Protein AF-A0A9D4XE65-F1 (afdb_monomer_lite)

Organism: Pisum sativum (NCBI:txid3888)

Foldseek 3Di:
DDDDDPDPPPPPQDPVPNPPPPDPPDVPVPPDPPVVVVVVVVVPDDDDDDADDWDWDFPDDPVDTDIDTDDDGDDPVPD

Radius of gyration: 33.59 Å; chains: 1; bounding box: 69×44×85 Å

pLDDT: mean 75.91, std 16.49, range [38.12, 96.75]

Structure (mmCIF, N/CA/C/O backbone):
data_AF-A0A9D4XE65-F1
#
_entry.id   AF-A0A9D4XE65-F1
#
loop_
_atom_site.group_PDB
_atom_site.id
_atom_site.type_symbol
_atom_site.label_atom_id
_atom_site.label_alt_id
_atom_site.label_comp_id
_atom_site.label_asym_id
_atom_site.label_entity_id
_atom_site.label_seq_id
_atom_site.pdbx_PDB_ins_code
_atom_site.Cartn_x
_atom_site.Cartn_y
_atom_site.Cartn_z
_atom_site.occupancy
_atom_site.B_iso_or_equiv
_atom_site.auth_seq_id
_atom_site.auth_comp_id
_atom_site.auth_asym_id
_atom_site.auth_atom_id
_atom_site.pdbx_PDB_model_num
ATOM 1 N N . MET A 1 1 ? 47.767 29.934 -35.934 1.00 47.84 1 MET A N 1
ATOM 2 C CA . MET A 1 1 ? 46.519 30.640 -35.584 1.00 47.84 1 MET A CA 1
ATOM 3 C C . MET A 1 1 ? 46.106 31.469 -36.789 1.00 47.84 1 MET A C 1
ATOM 5 O O . MET A 1 1 ? 46.781 32.441 -37.087 1.00 47.84 1 MET A O 1
ATOM 9 N N . ALA A 1 2 ? 45.101 31.015 -37.536 1.00 38.12 2 ALA A N 1
ATOM 10 C CA . ALA A 1 2 ? 44.374 31.774 -38.556 1.00 38.12 2 ALA A CA 1
ATOM 11 C C . ALA A 1 2 ? 43.107 30.974 -38.901 1.00 38.12 2 ALA A C 1
ATOM 13 O O . ALA A 1 2 ? 43.130 29.747 -38.882 1.00 38.12 2 ALA A O 1
ATOM 14 N N . PHE A 1 3 ? 42.011 31.694 -39.092 1.00 49.66 3 PHE A N 1
ATOM 15 C CA . PHE A 1 3 ? 40.628 31.271 -38.903 1.00 49.66 3 PHE A CA 1
ATOM 16 C C . PHE A 1 3 ? 40.115 30.345 -40.013 1.00 49.66 3 PHE A C 1
ATOM 18 O O . PHE A 1 3 ? 40.121 30.730 -41.180 1.00 49.66 3 PHE A O 1
ATOM 25 N N . THR A 1 4 ? 39.584 29.177 -39.645 1.00 48.62 4 THR A N 1
ATOM 26 C CA . THR A 1 4 ? 38.703 28.410 -40.536 1.00 48.62 4 THR A CA 1
ATOM 27 C C . THR A 1 4 ? 37.275 28.885 -40.299 1.00 48.62 4 THR A C 1
ATOM 29 O O . THR A 1 4 ? 36.779 28.862 -39.175 1.00 48.62 4 THR A O 1
ATOM 32 N N . MET A 1 5 ? 36.651 29.394 -41.358 1.00 48.53 5 MET A N 1
ATOM 33 C CA . MET A 1 5 ? 35.299 29.935 -41.346 1.00 48.53 5 MET A CA 1
ATOM 34 C C . MET A 1 5 ? 34.286 28.845 -40.978 1.00 48.53 5 MET A C 1
ATOM 36 O O . MET A 1 5 ? 34.110 27.891 -41.731 1.00 48.53 5 MET A O 1
ATOM 40 N N . ASN A 1 6 ? 33.581 29.015 -39.858 1.00 55.25 6 ASN A N 1
ATOM 41 C CA . ASN A 1 6 ? 32.308 28.337 -39.631 1.00 55.25 6 ASN A CA 1
ATOM 42 C C . ASN A 1 6 ? 31.299 28.916 -40.628 1.00 55.25 6 ASN A C 1
ATOM 44 O O . ASN A 1 6 ? 30.683 29.949 -40.367 1.00 55.25 6 ASN A O 1
ATOM 48 N N . SER A 1 7 ? 31.173 28.291 -41.797 1.00 58.09 7 SER A N 1
ATOM 49 C CA . SER A 1 7 ? 30.021 28.541 -42.661 1.00 58.09 7 SER A CA 1
ATOM 50 C C . SER A 1 7 ? 28.802 27.927 -41.975 1.00 58.09 7 SER A C 1
ATOM 52 O O . SER A 1 7 ? 28.874 26.753 -41.606 1.00 58.09 7 SER A O 1
ATOM 54 N N . PRO A 1 8 ? 27.695 28.663 -41.777 1.00 49.97 8 PRO A N 1
ATOM 55 C CA . PRO A 1 8 ? 26.458 28.018 -41.381 1.00 49.97 8 PRO A CA 1
ATOM 56 C C . PRO A 1 8 ? 26.089 27.078 -42.528 1.00 49.97 8 PRO A C 1
ATOM 58 O O . PRO A 1 8 ? 25.857 27.531 -43.650 1.00 49.97 8 PRO A O 1
ATOM 61 N N . VAL A 1 9 ? 26.094 25.769 -42.273 1.00 54.03 9 VAL A N 1
ATOM 62 C CA . VAL A 1 9 ? 25.392 24.821 -43.137 1.00 54.03 9 VAL A CA 1
ATOM 63 C C . VAL A 1 9 ? 23.945 25.294 -43.123 1.00 54.03 9 VAL A C 1
ATOM 65 O O . VAL A 1 9 ? 23.229 25.102 -42.144 1.00 54.03 9 VAL A O 1
ATOM 68 N N . MET A 1 10 ? 23.541 26.037 -44.153 1.00 52.91 10 MET A N 1
ATOM 69 C CA . MET A 1 10 ? 22.139 26.365 -44.340 1.00 52.91 10 MET A CA 1
ATOM 70 C C . MET A 1 10 ? 21.472 25.042 -44.671 1.00 52.91 10 MET A C 1
ATOM 72 O O . MET A 1 10 ? 21.684 24.511 -45.761 1.00 52.91 10 MET A O 1
ATOM 76 N N . ALA A 1 11 ? 20.732 24.483 -43.716 1.00 59.31 11 ALA A N 1
ATOM 77 C CA . ALA A 1 11 ? 19.861 23.357 -43.995 1.00 59.31 11 ALA A CA 1
ATOM 78 C C . ALA A 1 11 ? 18.973 23.769 -45.178 1.00 59.31 11 ALA A C 1
ATOM 80 O O . ALA A 1 11 ? 18.237 24.755 -45.095 1.00 59.31 11 ALA A O 1
ATOM 81 N N . GLN A 1 12 ? 19.119 23.096 -46.322 1.00 62.03 12 GLN A N 1
ATOM 82 C CA . GLN A 1 12 ? 18.214 23.312 -47.442 1.00 62.03 12 GLN A CA 1
ATOM 83 C C . GLN A 1 12 ? 16.858 22.766 -47.010 1.00 62.03 12 GLN A C 1
ATOM 85 O O . GLN A 1 12 ? 16.679 21.559 -46.868 1.00 62.03 12 GLN A O 1
ATOM 90 N N . TYR A 1 13 ? 15.935 23.675 -46.715 1.00 63.09 13 TYR A N 1
ATOM 91 C CA . TYR A 1 13 ? 14.589 23.331 -46.294 1.00 63.09 13 TYR A CA 1
ATOM 92 C C . TYR A 1 13 ? 13.741 23.043 -47.532 1.00 63.09 13 TYR A C 1
ATOM 94 O O . TYR A 1 13 ? 13.584 23.916 -48.389 1.00 63.09 13 TYR A O 1
ATOM 102 N N . ASP A 1 14 ? 13.234 21.818 -47.643 1.00 66.50 14 ASP A N 1
ATOM 103 C CA . ASP A 1 14 ? 12.259 21.461 -48.669 1.00 66.50 14 ASP A CA 1
ATOM 104 C C . ASP A 1 14 ? 10.870 21.912 -48.198 1.00 66.50 14 ASP A C 1
ATOM 106 O O . ASP A 1 14 ? 10.266 21.313 -47.308 1.00 66.50 14 ASP A O 1
ATOM 110 N N . PHE A 1 15 ? 10.383 23.017 -48.763 1.00 66.75 15 PHE A N 1
ATOM 111 C CA . PHE A 1 15 ? 9.086 23.593 -48.401 1.00 66.75 15 PHE A CA 1
ATOM 112 C C . PHE A 1 15 ? 7.898 22.750 -48.880 1.00 66.75 15 PHE A C 1
ATOM 114 O O . PHE A 1 15 ? 6.794 22.942 -48.369 1.00 66.75 15 PHE A O 1
ATOM 121 N N . ASP A 1 16 ? 8.116 21.822 -49.816 1.00 71.75 16 ASP A N 1
ATOM 122 C CA . ASP A 1 16 ? 7.081 20.909 -50.302 1.00 71.75 16 ASP A CA 1
ATOM 123 C C . ASP A 1 16 ? 6.958 19.657 -49.415 1.00 71.75 16 ASP A C 1
ATOM 125 O O . ASP A 1 16 ? 5.947 18.954 -49.473 1.00 71.75 16 ASP A O 1
ATOM 129 N N . ASN A 1 17 ? 7.938 19.408 -48.537 1.00 60.31 17 ASN A N 1
ATOM 130 C CA . ASN A 1 17 ? 7.918 18.313 -47.572 1.00 60.31 17 ASN A CA 1
ATOM 131 C C . ASN A 1 17 ? 8.490 18.755 -46.202 1.00 60.31 17 ASN A C 1
ATOM 133 O O . ASN A 1 17 ? 9.610 18.394 -45.841 1.00 60.31 17 ASN A O 1
ATOM 137 N N . PRO A 1 18 ? 7.723 19.533 -45.405 1.00 61.81 18 PRO A N 1
ATOM 138 C CA . PRO A 1 18 ? 8.200 20.177 -44.170 1.00 61.81 18 PRO A CA 1
ATOM 139 C C . PRO A 1 18 ? 8.428 19.215 -42.990 1.00 61.81 18 PRO A C 1
ATOM 141 O O . PRO A 1 18 ? 8.855 19.630 -41.910 1.00 61.81 18 PRO A O 1
ATOM 144 N N . ILE A 1 19 ? 8.104 17.940 -43.180 1.00 62.00 19 ILE A N 1
ATOM 145 C CA . ILE A 1 19 ? 8.183 16.854 -42.208 1.00 62.00 19 ILE A CA 1
ATOM 146 C C . ILE A 1 19 ? 9.293 15.935 -42.735 1.00 62.00 19 ILE A C 1
ATOM 148 O O . ILE A 1 19 ? 9.276 15.636 -43.920 1.00 62.00 19 ILE A O 1
ATOM 152 N N . TYR A 1 20 ? 10.226 15.474 -41.901 1.00 59.38 20 TYR A N 1
ATOM 153 C CA . TYR A 1 20 ? 11.381 14.613 -42.254 1.00 59.38 20 TYR A CA 1
ATOM 154 C C . TYR A 1 20 ? 12.702 15.316 -42.614 1.00 59.38 20 TYR A C 1
ATOM 156 O O . TYR A 1 20 ? 13.377 14.962 -43.575 1.00 59.38 20 TYR A O 1
ATOM 164 N N . GLN A 1 21 ? 13.126 16.260 -41.766 1.00 59.81 21 GLN A N 1
ATOM 165 C CA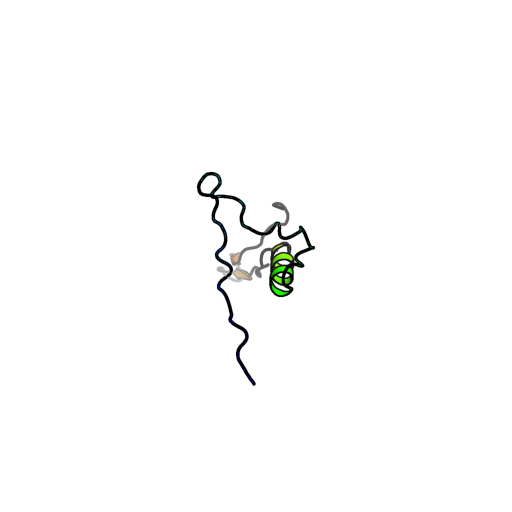 . GLN A 1 21 ? 14.556 16.575 -41.573 1.00 59.81 21 GLN A CA 1
ATOM 166 C C . GLN A 1 21 ? 15.053 16.212 -40.166 1.00 59.81 21 GLN A C 1
ATOM 168 O O . GLN A 1 21 ? 16.101 16.686 -39.738 1.00 59.81 21 GLN A O 1
ATOM 173 N N . ALA A 1 22 ? 14.296 15.404 -39.421 1.00 62.78 22 ALA A N 1
ATOM 174 C CA . ALA A 1 22 ? 14.903 14.686 -38.314 1.00 62.78 22 ALA A CA 1
ATOM 175 C C . ALA A 1 22 ? 15.785 13.618 -38.959 1.00 62.78 22 ALA A C 1
ATOM 177 O O . ALA A 1 22 ? 15.299 12.862 -39.803 1.00 62.78 22 ALA A O 1
ATOM 178 N N . GLU A 1 23 ? 17.074 13.617 -38.625 1.00 59.53 23 GLU A N 1
ATOM 179 C CA . GLU A 1 23 ? 17.926 12.457 -38.859 1.00 59.53 23 GLU A CA 1
ATOM 180 C C . GLU A 1 23 ? 17.126 11.242 -38.372 1.00 59.53 23 GLU A C 1
ATOM 182 O O . GLU A 1 23 ? 16.503 11.313 -37.309 1.00 59.53 23 GLU A O 1
ATOM 187 N N . GLU A 1 24 ? 17.026 10.197 -39.196 1.00 60.34 24 GLU A N 1
ATOM 188 C CA . GLU A 1 24 ? 16.554 8.894 -38.738 1.00 60.34 24 GLU A CA 1
ATOM 189 C C . GLU A 1 24 ? 17.567 8.477 -37.676 1.00 60.34 24 GLU A C 1
ATOM 191 O O . GLU A 1 24 ? 18.601 7.891 -37.985 1.00 60.34 24 GLU A O 1
ATOM 196 N N . GLU A 1 25 ? 17.330 8.938 -36.445 1.00 59.88 25 GLU A N 1
ATOM 197 C CA . GLU A 1 25 ? 17.960 8.434 -35.247 1.00 59.88 25 GLU A CA 1
ATOM 198 C C . GLU A 1 25 ? 17.603 6.964 -35.337 1.00 59.88 25 GLU A C 1
ATOM 200 O O . GLU A 1 25 ? 16.433 6.579 -35.237 1.00 59.88 25 GLU A O 1
ATOM 205 N N . SER A 1 26 ? 18.598 6.179 -35.748 1.00 59.88 26 SER A N 1
ATOM 206 C CA . SER A 1 26 ? 18.543 4.736 -35.735 1.00 59.88 26 SER A CA 1
ATOM 207 C C . SER A 1 26 ? 17.816 4.357 -34.455 1.00 59.88 26 SER A C 1
ATOM 209 O O . SER A 1 26 ? 17.999 4.990 -33.411 1.00 59.88 26 SER A O 1
ATOM 211 N N . GLU A 1 27 ? 17.018 3.300 -34.499 1.00 60.09 27 GLU A N 1
ATOM 212 C CA . GLU A 1 27 ? 16.588 2.612 -33.283 1.00 60.09 27 GLU A CA 1
ATOM 213 C C . GLU A 1 27 ? 17.816 1.990 -32.566 1.00 60.09 27 GLU A C 1
ATOM 215 O O . GLU A 1 27 ? 17.796 0.838 -32.153 1.00 60.09 27 GLU A O 1
ATOM 220 N N . GLU A 1 28 ? 18.943 2.711 -32.492 1.00 58.72 28 GLU A N 1
ATOM 221 C CA . GLU A 1 28 ? 20.004 2.537 -31.530 1.00 58.72 28 GLU A CA 1
ATOM 222 C C . GLU A 1 28 ? 19.327 2.555 -30.178 1.00 58.72 28 GLU A C 1
ATOM 224 O O . GLU A 1 28 ? 18.904 3.609 -29.710 1.00 58.72 28 GLU A O 1
ATOM 229 N N . ASP A 1 29 ? 19.176 1.344 -29.637 1.00 63.31 29 ASP A N 1
ATOM 230 C CA . ASP A 1 29 ? 18.783 0.987 -28.284 1.00 63.31 29 ASP A CA 1
ATOM 231 C C . ASP A 1 29 ? 19.024 2.148 -27.316 1.00 63.31 29 ASP A C 1
ATOM 233 O O . ASP A 1 29 ? 20.062 2.246 -26.658 1.00 63.31 29 ASP A O 1
ATOM 237 N N . CYS A 1 30 ? 18.059 3.065 -27.254 1.00 65.75 30 CYS A N 1
ATOM 238 C CA . CYS A 1 30 ? 18.106 4.186 -26.344 1.00 65.75 30 CYS A CA 1
ATOM 239 C C . CYS A 1 30 ? 17.855 3.579 -24.971 1.00 65.75 30 CYS A C 1
ATOM 241 O O . CYS A 1 30 ? 16.708 3.413 -24.550 1.00 65.75 30 CYS A O 1
ATOM 243 N N . GLU A 1 31 ? 18.936 3.160 -24.310 1.00 75.81 31 GLU A N 1
ATOM 244 C CA . GLU A 1 31 ? 18.873 2.587 -22.979 1.00 75.81 31 GLU A CA 1
ATOM 245 C C . GLU A 1 31 ? 18.136 3.576 -22.082 1.00 75.81 31 GLU A C 1
ATOM 247 O O . GLU A 1 31 ? 18.531 4.738 -21.929 1.00 75.81 31 GLU A O 1
ATOM 252 N N . LEU A 1 32 ? 17.020 3.116 -21.514 1.00 84.19 32 LEU A N 1
ATOM 253 C CA . LEU A 1 32 ? 16.211 3.941 -20.639 1.00 84.19 32 LEU A CA 1
ATOM 254 C C . LEU A 1 32 ? 17.115 4.468 -19.508 1.00 84.19 32 LEU A C 1
ATOM 256 O O . LEU A 1 32 ? 17.740 3.656 -18.816 1.00 84.19 32 LEU A O 1
ATOM 260 N N . PRO A 1 33 ? 17.177 5.795 -19.278 1.00 90.44 33 PRO A N 1
ATOM 261 C CA . PRO A 1 33 ? 17.975 6.362 -18.203 1.00 90.44 33 PRO A CA 1
ATOM 262 C C . PRO A 1 33 ? 17.745 5.617 -16.886 1.00 90.44 33 PRO A C 1
ATOM 264 O O . PRO A 1 33 ? 16.600 5.354 -16.510 1.00 90.44 33 PRO A O 1
ATOM 267 N N . ALA A 1 34 ? 18.824 5.300 -16.168 1.00 89.75 34 ALA A N 1
ATOM 268 C CA . ALA A 1 34 ? 18.777 4.415 -15.000 1.00 89.75 34 ALA A CA 1
ATOM 269 C C . ALA A 1 34 ? 17.734 4.836 -13.943 1.00 89.75 34 ALA A C 1
ATOM 271 O O . ALA A 1 34 ? 17.080 3.988 -13.336 1.00 89.75 34 ALA A O 1
ATOM 272 N N . GLU A 1 35 ? 17.527 6.143 -13.758 1.00 91.88 35 GLU A N 1
ATOM 273 C CA . GLU A 1 35 ? 16.494 6.660 -12.855 1.00 91.88 35 GLU A CA 1
ATOM 274 C C . GLU A 1 35 ? 15.069 6.359 -13.334 1.00 91.88 35 GLU A C 1
ATOM 276 O O . GLU A 1 35 ? 14.225 5.979 -12.525 1.00 91.88 35 GLU A O 1
ATOM 281 N N . LEU A 1 36 ? 14.796 6.461 -14.637 1.00 92.06 36 LEU A N 1
ATOM 282 C CA . LEU A 1 36 ? 13.490 6.110 -15.201 1.00 92.06 36 LEU A CA 1
ATOM 283 C C . LEU A 1 36 ? 13.234 4.603 -15.087 1.00 92.06 36 LEU A C 1
ATOM 285 O O . LEU A 1 36 ? 12.141 4.199 -14.695 1.00 92.06 36 LEU A O 1
ATOM 289 N N . ALA A 1 37 ? 14.255 3.772 -15.321 1.00 91.19 37 ALA A N 1
ATOM 290 C CA . ALA A 1 37 ? 14.156 2.322 -15.133 1.00 91.19 37 ALA A CA 1
ATOM 291 C C . ALA A 1 37 ? 13.832 1.955 -13.678 1.00 91.19 37 ALA A C 1
ATOM 293 O O . ALA A 1 37 ? 12.995 1.092 -13.406 1.00 91.19 37 ALA A O 1
ATOM 294 N N . ARG A 1 38 ? 14.462 2.649 -12.722 1.00 92.81 38 ARG A N 1
ATOM 295 C CA . ARG A 1 38 ? 14.204 2.470 -11.290 1.00 92.81 38 ARG A CA 1
ATOM 296 C C . ARG A 1 38 ? 12.769 2.843 -10.910 1.00 92.81 38 ARG A C 1
ATOM 298 O O . ARG A 1 38 ? 12.180 2.146 -10.086 1.00 92.81 38 ARG A O 1
ATOM 305 N N . LEU A 1 39 ? 12.219 3.913 -11.488 1.00 92.62 39 LEU A N 1
ATOM 306 C CA . LEU A 1 39 ? 10.838 4.342 -11.243 1.00 92.62 39 LEU A CA 1
ATOM 307 C C . LEU A 1 39 ? 9.822 3.343 -11.802 1.00 92.62 39 LEU A C 1
ATOM 309 O O . LEU A 1 39 ? 8.932 2.930 -11.067 1.00 92.62 39 LEU A O 1
ATOM 313 N N . LEU A 1 40 ? 9.991 2.879 -13.043 1.00 90.31 40 LEU A N 1
ATOM 314 C CA . LEU A 1 40 ? 9.092 1.877 -13.635 1.00 90.31 40 LEU A CA 1
ATOM 315 C C . LEU A 1 40 ? 9.060 0.586 -12.811 1.00 90.31 40 LEU A C 1
ATOM 317 O O . LEU A 1 40 ? 7.993 0.092 -12.463 1.00 90.31 40 LEU A O 1
ATOM 321 N N . LYS A 1 41 ? 10.230 0.105 -12.381 1.00 89.44 41 LYS A N 1
ATOM 322 C CA . LYS A 1 41 ? 10.331 -1.063 -11.499 1.00 89.44 41 LYS A CA 1
ATOM 323 C C . LYS A 1 41 ? 9.640 -0.861 -10.144 1.00 89.44 41 LYS A C 1
ATOM 325 O O . LYS A 1 41 ? 9.240 -1.831 -9.503 1.00 89.44 41 LYS A O 1
AT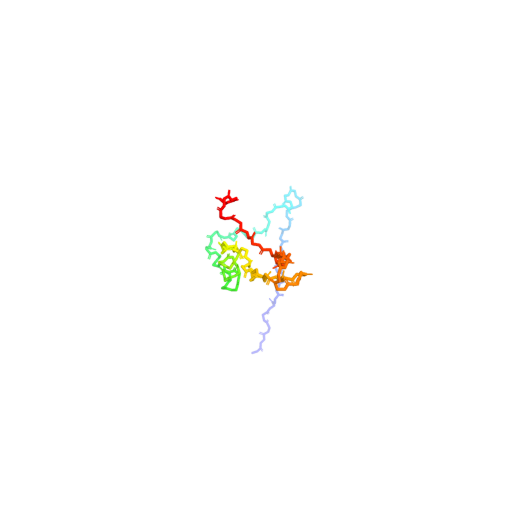OM 330 N N . GLN A 1 42 ? 9.553 0.377 -9.659 1.00 87.25 42 GLN A N 1
ATOM 331 C CA . GLN A 1 42 ? 8.833 0.697 -8.430 1.00 87.25 42 GLN A CA 1
ATOM 332 C C . GLN A 1 42 ? 7.316 0.705 -8.653 1.00 87.25 42 GLN A C 1
ATOM 334 O O . GLN A 1 42 ? 6.602 0.194 -7.794 1.00 87.25 42 GLN A O 1
ATOM 339 N N . GLU A 1 43 ? 6.849 1.237 -9.781 1.00 86.81 43 GLU A N 1
ATOM 340 C CA . GLU A 1 43 ? 5.431 1.254 -10.173 1.00 86.81 43 GLU A CA 1
ATOM 341 C C . GLU A 1 43 ? 4.882 -0.153 -10.455 1.00 86.81 43 GLU A C 1
ATOM 343 O O . GLU A 1 43 ? 3.736 -0.450 -10.136 1.00 86.81 43 GLU A O 1
ATOM 348 N N . GLU A 1 44 ? 5.708 -1.067 -10.973 1.00 84.44 44 GLU A N 1
ATOM 349 C CA . GLU A 1 44 ? 5.343 -2.481 -11.161 1.00 84.44 44 GLU A CA 1
ATOM 350 C C . GLU A 1 44 ? 5.075 -3.231 -9.844 1.00 84.44 44 GLU A C 1
ATOM 352 O O . GLU A 1 44 ? 4.560 -4.354 -9.848 1.00 84.44 44 GLU A O 1
ATOM 357 N N . ARG A 1 45 ? 5.440 -2.655 -8.692 1.00 85.06 45 ARG A N 1
ATOM 358 C CA . ARG A 1 45 ? 5.227 -3.307 -7.399 1.00 85.06 45 ARG A CA 1
ATOM 359 C C . ARG A 1 45 ? 3.740 -3.300 -7.077 1.00 85.06 45 ARG A C 1
ATOM 361 O O . ARG A 1 45 ? 3.133 -2.246 -6.925 1.00 85.06 45 ARG A O 1
ATOM 368 N N . VAL A 1 46 ? 3.184 -4.492 -6.865 1.00 81.00 46 VAL A N 1
ATOM 369 C CA . VAL A 1 46 ? 1.830 -4.642 -6.326 1.00 81.00 46 VAL A 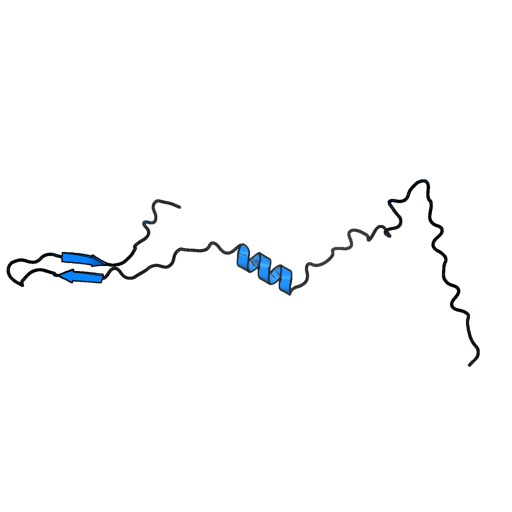CA 1
ATOM 370 C C . VAL A 1 46 ? 1.764 -3.927 -4.979 1.00 81.00 46 VAL A C 1
ATOM 372 O O . VAL A 1 46 ? 2.421 -4.335 -4.016 1.00 81.00 46 VAL A O 1
ATOM 375 N N . ILE A 1 47 ? 0.977 -2.852 -4.917 1.00 80.69 47 ILE A N 1
ATOM 376 C CA . ILE A 1 47 ? 0.654 -2.208 -3.651 1.00 80.69 47 ILE A CA 1
ATOM 377 C C . ILE A 1 47 ? -0.281 -3.136 -2.879 1.00 80.69 47 ILE A C 1
ATOM 379 O O . ILE A 1 47 ? -1.314 -3.570 -3.385 1.00 80.69 47 ILE A O 1
ATOM 383 N N . GLN A 1 48 ? 0.115 -3.479 -1.660 1.00 77.38 48 GLN A N 1
ATOM 384 C CA . GLN A 1 48 ? -0.763 -4.156 -0.719 1.00 77.38 48 GLN A CA 1
ATOM 385 C C . GLN A 1 48 ? -1.356 -3.102 0.208 1.00 77.38 48 GLN A C 1
ATOM 387 O O . GLN A 1 48 ? -0.643 -2.168 0.598 1.00 77.38 48 GLN A O 1
ATOM 392 N N . PRO A 1 49 ? -2.638 -3.220 0.567 1.00 80.75 49 PRO A N 1
ATOM 393 C CA . PRO A 1 49 ? -3.200 -2.340 1.566 1.00 80.75 49 PRO A CA 1
ATOM 394 C C . PRO A 1 49 ? -2.454 -2.449 2.896 1.00 80.75 49 PRO A C 1
ATOM 396 O O . PRO A 1 49 ? -1.931 -3.506 3.255 1.00 80.75 49 PRO A O 1
ATOM 399 N N . HIS A 1 50 ? -2.413 -1.351 3.644 1.00 82.19 50 HIS A N 1
ATOM 400 C CA . HIS A 1 50 ? -1.868 -1.384 4.992 1.00 82.19 50 HIS A CA 1
ATOM 401 C C . HIS A 1 50 ? -2.789 -2.207 5.904 1.00 82.19 50 HIS A C 1
ATOM 403 O O . HIS A 1 50 ? -4.002 -2.008 5.893 1.00 82.19 50 HIS A O 1
ATOM 409 N N . GLN A 1 51 ? -2.215 -3.127 6.683 1.00 83.12 51 GLN A N 1
ATOM 410 C CA . GLN A 1 51 ? -2.956 -3.838 7.721 1.00 83.12 51 GLN A CA 1
ATOM 411 C C . GLN A 1 51 ? -2.956 -3.002 8.997 1.00 83.12 51 GLN A C 1
ATOM 413 O O . GLN A 1 51 ? -1.912 -2.827 9.625 1.00 83.12 51 GLN A O 1
ATOM 418 N N . GLU A 1 52 ? -4.128 -2.488 9.360 1.00 85.12 52 GLU A N 1
ATOM 419 C CA . GLU A 1 52 ? -4.339 -1.792 10.626 1.00 85.12 52 GLU A CA 1
ATOM 420 C C . GLU A 1 52 ? -4.663 -2.793 11.743 1.00 85.12 52 GLU A C 1
ATOM 422 O O . GLU A 1 52 ? -5.286 -3.836 11.519 1.00 85.12 52 GLU A O 1
ATOM 427 N N . GLU A 1 53 ? -4.253 -2.473 12.970 1.00 87.25 53 GLU A N 1
ATOM 428 C CA . GLU A 1 53 ? -4.635 -3.258 14.141 1.00 87.25 53 GLU A CA 1
ATOM 429 C C . GLU A 1 53 ? -6.108 -3.006 14.492 1.00 87.25 53 GLU A C 1
ATOM 431 O O . GLU A 1 53 ? -6.562 -1.863 14.557 1.00 87.25 53 GLU A O 1
ATOM 436 N N . LEU A 1 54 ? -6.860 -4.082 14.746 1.00 91.06 54 LEU A N 1
ATOM 437 C CA . LEU A 1 54 ? -8.221 -3.978 15.266 1.00 91.06 54 LEU A CA 1
ATOM 438 C C . LEU A 1 54 ? -8.197 -3.938 16.793 1.00 91.06 54 LEU A C 1
ATOM 440 O O . LEU A 1 54 ? -7.946 -4.952 17.448 1.00 91.06 54 LEU A O 1
ATOM 444 N N . GLU A 1 55 ? -8.532 -2.789 17.367 1.00 94.19 55 GLU A N 1
ATOM 445 C CA . GLU A 1 55 ? -8.666 -2.640 18.813 1.00 94.19 55 GLU A CA 1
ATOM 446 C C . GLU A 1 55 ? -10.077 -3.044 19.253 1.00 94.19 55 GLU A C 1
ATOM 448 O O . GLU A 1 55 ? -11.070 -2.625 18.659 1.00 94.19 55 GLU A O 1
ATOM 453 N N . THR A 1 56 ? -10.191 -3.863 20.301 1.00 94.94 56 THR A N 1
ATOM 454 C CA . THR A 1 56 ? -11.492 -4.207 20.895 1.00 94.94 56 THR A CA 1
ATOM 455 C C . THR A 1 56 ? -11.665 -3.473 22.213 1.00 94.94 56 THR A C 1
ATOM 457 O O . THR A 1 56 ? -10.891 -3.683 23.145 1.00 94.94 56 THR A O 1
ATOM 460 N N . ILE A 1 57 ? -12.710 -2.652 22.306 1.00 95.75 57 ILE A N 1
ATOM 461 C CA . ILE A 1 57 ? -13.017 -1.869 23.504 1.00 95.75 57 ILE A CA 1
ATOM 462 C C . ILE A 1 57 ? -14.360 -2.287 24.098 1.00 95.75 57 ILE A C 1
ATOM 464 O O . ILE A 1 57 ? -15.345 -2.460 23.382 1.00 95.75 57 ILE A O 1
ATOM 468 N N . ASN A 1 58 ? -14.406 -2.439 25.422 1.00 96.56 58 ASN A N 1
ATOM 469 C CA . ASN A 1 58 ? -15.634 -2.719 26.159 1.00 96.56 58 ASN A CA 1
ATOM 470 C C . ASN A 1 58 ? -16.240 -1.411 26.689 1.00 96.56 58 ASN A C 1
ATOM 472 O O . ASN A 1 58 ? -15.667 -0.763 27.559 1.00 96.56 58 ASN A O 1
ATOM 476 N N . LEU A 1 59 ? -17.419 -1.049 26.188 1.00 96.50 59 LEU A N 1
ATOM 477 C CA . LEU A 1 59 ? -18.198 0.118 26.616 1.00 96.50 59 LEU A CA 1
ATOM 478 C C . LEU A 1 59 ? -19.177 -0.191 27.764 1.00 96.50 59 LEU A C 1
ATOM 480 O O . LEU A 1 59 ? -19.941 0.676 28.188 1.00 96.50 59 LEU A O 1
ATOM 484 N N . GLY A 1 60 ? -19.227 -1.446 28.204 1.00 96.19 60 GLY A N 1
ATOM 485 C CA . GLY A 1 60 ? -20.088 -1.937 29.272 1.00 96.19 60 GLY A CA 1
ATOM 486 C C . GLY A 1 60 ? -19.358 -2.097 30.605 1.00 96.19 60 GLY A C 1
ATOM 487 O O . GLY A 1 60 ? -18.212 -1.685 30.768 1.00 96.19 60 GLY A O 1
ATOM 488 N N . THR A 1 61 ? -20.029 -2.714 31.573 1.00 96.31 61 THR A N 1
ATOM 489 C CA . THR A 1 61 ? -19.422 -3.074 32.864 1.00 96.31 61 THR A CA 1
ATOM 490 C C . THR A 1 61 ? -18.805 -4.472 32.798 1.00 96.31 61 THR A C 1
ATOM 492 O O . THR A 1 61 ? -18.952 -5.181 31.800 1.00 96.31 61 THR A O 1
ATOM 495 N N . GLU A 1 62 ? -18.110 -4.889 33.859 1.00 92.88 62 GLU A N 1
ATOM 496 C CA . GLU A 1 62 ? -17.562 -6.247 33.967 1.00 92.88 62 GLU A CA 1
ATOM 497 C C . GLU A 1 62 ? -18.665 -7.318 33.881 1.00 92.88 62 GLU A C 1
ATOM 499 O O . GLU A 1 62 ? -18.519 -8.291 33.141 1.00 92.88 62 GLU A O 1
ATOM 504 N N . ASP A 1 63 ? -19.806 -7.064 34.531 1.00 95.31 63 ASP A N 1
ATOM 505 C CA . ASP A 1 63 ? -20.978 -7.951 34.538 1.00 95.31 63 ASP A CA 1
ATOM 506 C C . ASP A 1 63 ? -21.846 -7.849 33.269 1.00 95.31 63 ASP A C 1
ATOM 508 O O . ASP A 1 63 ? -22.670 -8.724 33.002 1.00 95.31 63 ASP A O 1
ATOM 512 N N . ALA A 1 64 ? -21.695 -6.778 32.483 1.00 95.88 64 ALA A N 1
ATOM 513 C CA . ALA A 1 64 ? -22.495 -6.514 31.286 1.00 95.88 64 ALA A CA 1
ATOM 514 C C . ALA A 1 64 ? -21.640 -5.885 30.179 1.00 95.88 64 ALA A C 1
ATOM 516 O O . ALA A 1 64 ? -21.764 -4.694 29.869 1.00 95.88 64 ALA A O 1
ATOM 517 N N . LYS A 1 65 ? -20.765 -6.701 29.584 1.00 96.75 65 LYS A N 1
ATOM 518 C CA . LYS A 1 65 ? -19.838 -6.274 28.530 1.00 96.75 65 LYS A CA 1
ATOM 519 C C . LYS A 1 65 ? -20.567 -5.844 27.253 1.00 96.75 65 LYS A C 1
ATOM 521 O O . LYS A 1 65 ? -21.552 -6.453 26.839 1.00 96.75 65 LYS A O 1
ATOM 526 N N . LYS A 1 66 ? -20.043 -4.804 26.606 1.00 96.50 66 LYS A N 1
ATOM 527 C CA . LYS A 1 66 ? -20.455 -4.291 25.294 1.00 96.50 66 LYS A CA 1
ATOM 528 C C . LYS A 1 66 ? -19.212 -4.006 24.465 1.00 96.50 66 LYS A C 1
A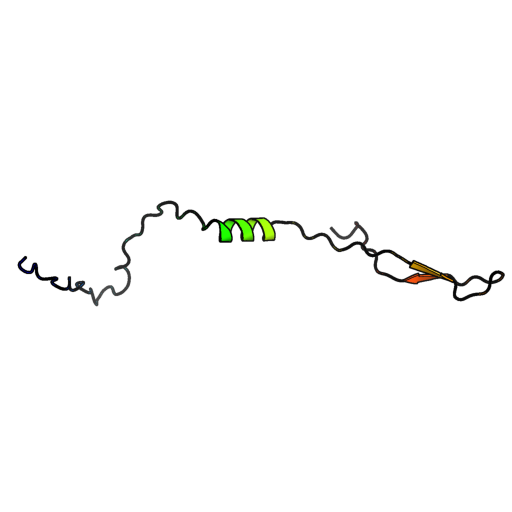TOM 530 O O . LYS A 1 66 ? -18.668 -2.909 24.523 1.00 96.50 66 LYS A O 1
ATOM 535 N N . GLU A 1 67 ? -18.751 -5.009 23.737 1.00 96.44 67 GLU A N 1
ATOM 536 C CA . GLU A 1 67 ? -17.507 -4.926 22.976 1.00 96.44 67 GLU A CA 1
ATOM 537 C C . GLU A 1 67 ? -17.752 -4.387 21.564 1.00 96.44 67 GLU A C 1
ATOM 539 O O . GLU A 1 67 ? -18.676 -4.823 20.875 1.00 96.44 67 GLU A O 1
ATOM 544 N N . ILE A 1 68 ? -16.920 -3.437 21.138 1.00 95.50 68 ILE A N 1
ATOM 545 C CA . ILE A 1 68 ? -16.867 -2.946 19.758 1.00 95.50 68 ILE A CA 1
ATOM 546 C C . ILE A 1 68 ? -15.435 -3.014 19.236 1.00 95.50 68 ILE A C 1
ATOM 548 O O . ILE A 1 68 ? -14.485 -2.938 20.014 1.00 95.50 68 ILE A O 1
ATOM 552 N N . LYS A 1 69 ? -15.292 -3.158 17.917 1.00 93.94 69 LYS A N 1
ATOM 553 C CA . LYS A 1 69 ? -13.999 -3.158 17.230 1.00 93.94 69 LYS A CA 1
ATOM 554 C C . LYS A 1 69 ? -13.769 -1.813 16.554 1.00 93.94 69 LYS A C 1
ATOM 556 O O . LYS A 1 69 ? -14.679 -1.297 15.907 1.00 93.94 69 LYS A O 1
ATOM 561 N N . ILE A 1 70 ? -12.568 -1.275 16.701 1.00 93.25 70 ILE A N 1
ATOM 562 C CA . ILE A 1 70 ? -12.106 -0.034 16.083 1.00 93.25 70 ILE A CA 1
ATOM 563 C C . ILE A 1 70 ? -10.967 -0.382 15.121 1.00 93.25 70 ILE A C 1
ATOM 565 O O . ILE A 1 70 ? -10.111 -1.192 15.463 1.00 93.25 70 ILE A O 1
ATOM 569 N N . GLY A 1 71 ? -10.972 0.221 13.933 1.00 89.19 71 GLY A N 1
ATOM 570 C CA . GLY A 1 71 ? -9.989 -0.015 12.869 1.00 89.19 71 GLY A CA 1
ATOM 571 C C . GLY A 1 71 ? -10.607 -0.646 11.618 1.00 89.19 71 GLY A C 1
ATOM 572 O O . GLY A 1 71 ? -11.784 -1.022 11.613 1.00 89.19 71 GLY A O 1
ATOM 573 N N . ALA A 1 72 ? -9.813 -0.744 10.553 1.00 83.88 72 ALA A N 1
ATOM 574 C CA . ALA A 1 72 ? -10.207 -1.358 9.289 1.00 83.88 72 ALA A CA 1
ATOM 575 C C . ALA A 1 72 ? -9.339 -2.587 8.988 1.00 83.88 72 ALA A C 1
ATOM 577 O O . ALA A 1 72 ? -8.121 -2.493 8.882 1.00 83.88 72 ALA A O 1
ATOM 578 N N . ALA A 1 73 ? -9.977 -3.744 8.811 1.00 82.62 73 ALA A N 1
ATOM 579 C CA . ALA A 1 73 ? -9.319 -4.940 8.299 1.00 82.62 73 ALA A CA 1
ATOM 580 C C . ALA A 1 73 ? -9.803 -5.197 6.874 1.00 82.62 73 ALA A C 1
ATOM 582 O O . ALA A 1 73 ? -11.007 -5.199 6.613 1.00 82.62 73 ALA A O 1
ATOM 583 N N . LEU A 1 74 ? -8.862 -5.404 5.959 1.00 77.50 74 LEU A N 1
ATOM 584 C CA . LEU A 1 74 ? -9.170 -5.822 4.600 1.00 77.50 74 LEU A CA 1
ATOM 585 C C . LEU A 1 74 ? -9.219 -7.344 4.553 1.00 77.50 74 LEU A C 1
ATOM 587 O O . LEU A 1 74 ? -8.315 -8.017 5.039 1.00 77.50 74 LEU A O 1
ATOM 591 N N . GLU A 1 75 ? -10.312 -7.871 4.014 1.00 73.56 75 GLU A N 1
ATOM 592 C CA . GLU A 1 75 ? -10.490 -9.303 3.809 1.00 73.56 75 GLU A CA 1
ATOM 593 C C . GLU A 1 75 ? -9.794 -9.710 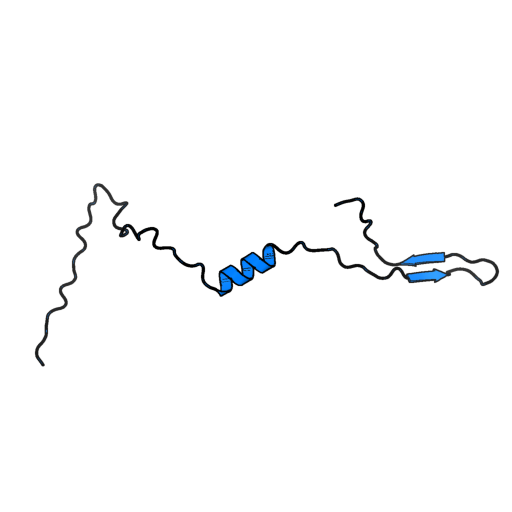2.506 1.00 73.56 75 GLU A C 1
ATOM 595 O O . GLU A 1 75 ? -10.001 -9.081 1.468 1.00 73.56 75 GLU A O 1
ATOM 600 N N . ASP A 1 76 ? -9.035 -10.808 2.531 1.00 70.50 76 ASP A N 1
ATOM 601 C CA . ASP A 1 76 ? -8.289 -11.334 1.372 1.00 70.50 76 ASP A CA 1
ATOM 602 C C . ASP A 1 76 ? -9.192 -11.760 0.189 1.00 70.50 76 ASP A C 1
ATOM 604 O O . ASP A 1 76 ? -8.712 -12.205 -0.847 1.00 70.50 76 ASP A O 1
ATOM 608 N N . SER A 1 77 ? -10.517 -11.642 0.32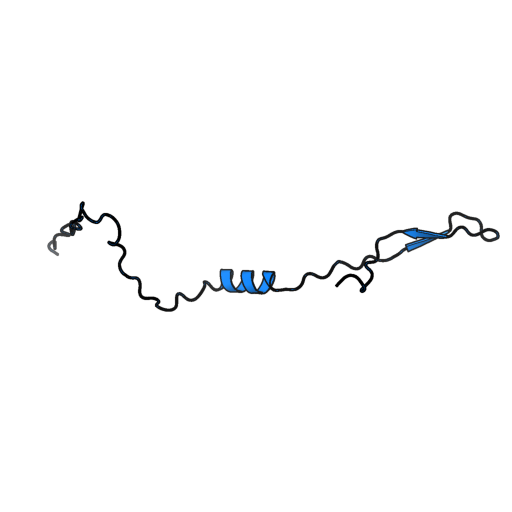8 1.00 64.25 77 SER A N 1
ATOM 609 C CA . SER A 1 77 ? -11.523 -12.152 -0.614 1.00 64.25 77 SER A CA 1
ATOM 610 C C . SER A 1 77 ? -11.853 -11.204 -1.781 1.00 64.25 77 SER A C 1
ATOM 612 O O . SER A 1 77 ? -12.790 -11.483 -2.527 1.00 64.25 77 SER A O 1
ATOM 614 N N . ILE A 1 78 ? -11.136 -10.082 -1.939 1.00 58.00 78 ILE A N 1
ATOM 615 C CA . ILE A 1 78 ? -11.408 -9.055 -2.974 1.00 58.00 78 ILE A CA 1
ATOM 616 C C . ILE A 1 78 ? -10.214 -8.862 -3.940 1.00 58.00 78 ILE A C 1
ATOM 618 O O . ILE A 1 78 ? -10.187 -7.902 -4.707 1.00 58.00 78 ILE A O 1
ATOM 622 N N . LEU A 1 79 ? -9.232 -9.772 -3.950 1.00 51.91 79 LEU A N 1
ATOM 623 C CA . LEU A 1 79 ? -8.113 -9.756 -4.908 1.00 51.91 79 LEU A CA 1
ATOM 624 C C . LEU A 1 79 ? -8.122 -10.977 -5.832 1.00 51.91 79 LEU A C 1
ATOM 626 O O . LEU A 1 79 ? -8.289 -12.107 -5.324 1.00 51.91 79 LEU A O 1
#

Sequence (79 aa):
MAFTMNSPVMAQYDFDNPIYQAEEESEEDCELPAELARLLKQEERVIQPHQEELETINLGTEDAKKEIKIGAALEDSIL

Secondary structure (DSSP, 8-state):
--PPP---------TT--S--S--------PPPHHHHHHHHHHTS-PPPP----EEEE-S-SSS--EEEES----GGG-